Protein AF-A0A5B6ZW87-F1 (afdb_monomer_lite)

Structure (mmCIF, N/CA/C/O backbone):
data_AF-A0A5B6ZW87-F1
#
_entry.id   AF-A0A5B6ZW87-F1
#
loop_
_atom_site.group_PDB
_atom_site.id
_atom_site.type_symbol
_atom_site.label_atom_id
_atom_site.label_alt_id
_atom_site.label_comp_id
_atom_site.label_asym_id
_atom_site.label_entity_id
_atom_site.label_seq_id
_atom_site.pdbx_PDB_ins_code
_atom_site.Cartn_x
_atom_site.Cartn_y
_atom_site.Cartn_z
_atom_site.occupancy
_atom_site.B_iso_or_equiv
_atom_site.auth_seq_id
_atom_site.auth_comp_id
_atom_site.auth_asym_id
_atom_site.auth_atom_id
_atom_site.pdbx_PDB_model_num
ATOM 1 N N . GLU A 1 1 ? -5.687 -21.202 14.962 1.00 61.41 1 GLU A N 1
ATOM 2 C CA . GLU A 1 1 ? -5.889 -20.081 14.016 1.00 61.41 1 GLU A CA 1
ATOM 3 C C . GLU A 1 1 ? -7.045 -19.215 14.492 1.00 61.41 1 GLU A C 1
ATOM 5 O O . GLU A 1 1 ? -7.917 -19.738 15.175 1.00 61.41 1 GLU A O 1
ATOM 10 N N . CYS A 1 2 ? -7.042 -17.917 14.171 1.00 82.69 2 CYS A N 1
ATOM 11 C CA . CYS A 1 2 ? -8.139 -16.992 14.470 1.00 82.69 2 CYS A CA 1
ATOM 12 C C . CYS A 1 2 ? -8.931 -16.724 13.174 1.00 82.69 2 CYS A C 1
ATOM 14 O O . CYS A 1 2 ? -8.469 -15.938 12.346 1.00 82.69 2 CYS A O 1
ATOM 16 N N . PRO A 1 3 ? -10.103 -17.360 12.963 1.00 87.69 3 PRO A N 1
ATOM 17 C CA . PRO A 1 3 ? -10.841 -17.265 11.698 1.00 87.69 3 PRO A CA 1
ATOM 18 C C . PRO A 1 3 ? -11.254 -15.833 11.340 1.00 87.69 3 PRO A C 1
ATOM 20 O O . PRO A 1 3 ? -11.285 -15.461 10.169 1.00 87.69 3 PRO A O 1
ATOM 23 N N . GLN A 1 4 ? -11.540 -15.018 12.357 1.00 88.88 4 GLN A N 1
ATOM 24 C CA . GLN A 1 4 ? -11.905 -13.613 12.190 1.00 88.88 4 GLN A CA 1
ATOM 25 C C . GLN A 1 4 ? -10.734 -12.789 11.651 1.00 88.88 4 GLN A C 1
ATOM 27 O O . GLN A 1 4 ? -10.919 -12.008 10.725 1.00 88.88 4 GLN A O 1
ATOM 32 N N . LEU A 1 5 ? -9.518 -13.026 12.151 1.00 90.44 5 LEU A N 1
ATOM 33 C CA . LEU A 1 5 ? -8.327 -12.333 11.666 1.00 90.44 5 LEU A CA 1
ATOM 34 C C . LEU A 1 5 ? -8.004 -12.704 10.213 1.00 90.44 5 LEU A C 1
ATOM 36 O O . LEU A 1 5 ? -7.647 -11.836 9.423 1.00 90.44 5 LEU A O 1
ATOM 40 N N . CYS A 1 6 ? -8.183 -13.974 9.834 1.00 90.38 6 CYS A N 1
ATOM 41 C CA . CYS A 1 6 ? -8.023 -14.410 8.445 1.00 90.38 6 CYS A CA 1
ATOM 42 C C . CYS A 1 6 ? -9.022 -13.717 7.509 1.00 90.38 6 CYS A C 1
ATOM 44 O O . CYS A 1 6 ? -8.654 -13.327 6.401 1.00 90.38 6 CYS A O 1
ATOM 46 N N . LYS A 1 7 ? -10.270 -13.537 7.962 1.00 92.12 7 LYS A N 1
ATOM 47 C CA . LYS A 1 7 ? -11.282 -12.783 7.218 1.00 92.12 7 LYS A CA 1
ATOM 48 C C . LYS A 1 7 ? -10.858 -11.321 7.044 1.00 92.12 7 LYS A C 1
ATOM 50 O O . LYS A 1 7 ? -10.803 -10.857 5.912 1.00 92.12 7 LYS A O 1
ATOM 55 N N . LEU A 1 8 ? -10.462 -10.649 8.128 1.00 93.81 8 LEU A N 1
ATOM 56 C CA . LEU A 1 8 ? -9.985 -9.261 8.089 1.00 93.81 8 LEU A CA 1
ATOM 57 C C . LEU A 1 8 ? -8.785 -9.085 7.149 1.00 93.81 8 LEU A C 1
ATOM 59 O O . LEU A 1 8 ? -8.769 -8.159 6.346 1.00 93.81 8 LEU A O 1
ATOM 63 N N . ALA A 1 9 ? -7.813 -9.998 7.192 1.00 92.00 9 ALA A N 1
ATOM 64 C CA . ALA A 1 9 ? -6.664 -9.973 6.289 1.00 92.00 9 ALA A CA 1
ATOM 65 C C . ALA A 1 9 ? -7.080 -10.153 4.818 1.00 92.00 9 ALA A C 1
ATOM 67 O O . ALA A 1 9 ? -6.560 -9.474 3.934 1.00 92.00 9 ALA A O 1
ATOM 68 N N . SER A 1 10 ? -8.035 -11.047 4.539 1.00 90.31 10 SER A N 1
ATOM 69 C CA . SER A 1 10 ? -8.556 -11.255 3.183 1.00 90.31 10 SER A CA 1
ATOM 70 C C . SER A 1 10 ? -9.291 -10.021 2.658 1.00 90.31 10 SER A C 1
ATOM 72 O O . SER A 1 10 ? -9.031 -9.590 1.532 1.00 90.31 10 SER A O 1
ATOM 74 N N . ASP A 1 11 ? -10.154 -9.430 3.481 1.00 91.19 11 ASP A N 1
ATOM 75 C CA . ASP A 1 11 ? -10.913 -8.222 3.151 1.00 91.19 11 ASP A CA 1
ATOM 76 C C . ASP A 1 11 ? -9.962 -7.028 2.934 1.00 91.19 11 ASP A C 1
ATOM 78 O O . ASP A 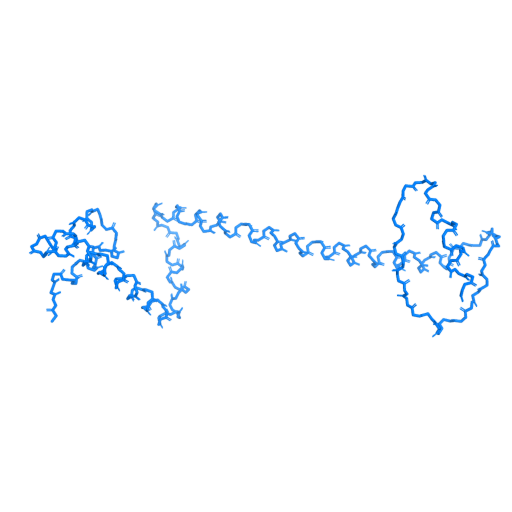1 11 ? -10.102 -6.288 1.956 1.00 91.19 11 ASP A O 1
ATOM 82 N N . TYR A 1 12 ? -8.911 -6.919 3.759 1.00 92.06 12 TYR A N 1
ATOM 83 C CA . TYR A 1 12 ? -7.853 -5.914 3.623 1.00 92.06 12 TYR A CA 1
ATOM 84 C C . TYR A 1 12 ? -7.062 -6.051 2.316 1.00 92.06 12 TYR A C 1
ATOM 86 O O . TYR A 1 12 ? -6.886 -5.071 1.590 1.00 92.06 12 TYR A O 1
ATOM 94 N N . ILE A 1 13 ? -6.606 -7.262 1.970 1.00 89.69 13 ILE A N 1
ATOM 95 C CA . ILE A 1 13 ? -5.847 -7.516 0.731 1.00 89.69 13 ILE A CA 1
ATOM 96 C C . ILE A 1 13 ? -6.711 -7.248 -0.506 1.00 89.69 13 ILE A C 1
ATOM 98 O O . ILE A 1 13 ? -6.226 -6.719 -1.507 1.00 89.69 13 ILE A O 1
ATOM 102 N N . ARG A 1 14 ? -8.003 -7.590 -0.449 1.00 87.69 14 ARG A N 1
ATOM 103 C CA . ARG A 1 14 ? -8.956 -7.334 -1.539 1.00 87.69 14 ARG A CA 1
ATOM 104 C C . ARG A 1 14 ? -9.379 -5.870 -1.627 1.00 87.69 14 ARG A C 1
ATOM 106 O O . ARG A 1 14 ? -10.033 -5.522 -2.609 1.00 87.69 14 ARG A O 1
ATOM 113 N N . LYS A 1 15 ? -9.006 -5.045 -0.639 1.00 87.38 15 LYS A N 1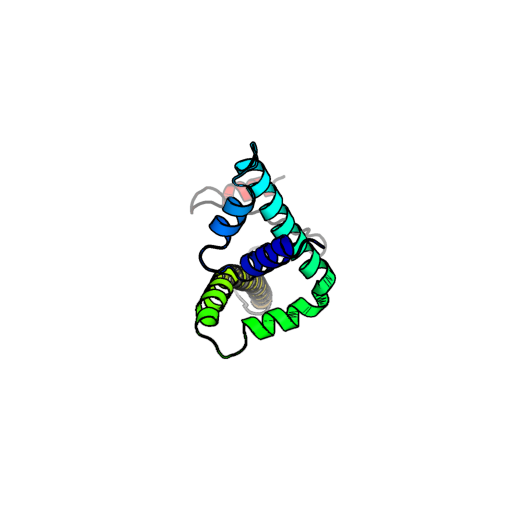
ATOM 114 C CA . LYS A 1 15 ? -9.439 -3.652 -0.481 1.00 87.38 15 LYS A CA 1
ATOM 115 C C . LYS A 1 15 ? -10.958 -3.548 -0.641 1.00 87.38 15 LYS A C 1
ATOM 117 O O . LYS A 1 15 ? -11.445 -2.761 -1.452 1.00 87.38 15 LYS A O 1
ATOM 122 N N . SER A 1 16 ? -11.698 -4.409 0.067 1.00 84.44 16 SER A N 1
ATOM 123 C CA . SER A 1 16 ? -13.160 -4.353 0.038 1.00 84.44 16 SER A CA 1
ATOM 124 C C . SER A 1 16 ? -13.643 -3.010 0.575 1.00 84.44 16 SER A C 1
ATOM 126 O O . SER A 1 16 ? -12.992 -2.389 1.422 1.00 84.44 16 SER A O 1
ATOM 128 N N . GLU A 1 17 ? -14.810 -2.581 0.104 1.00 78.38 17 GLU A N 1
ATOM 129 C CA . GLU A 1 17 ? -15.530 -1.484 0.744 1.00 78.38 17 GLU A CA 1
ATOM 130 C C . GLU A 1 17 ? -15.713 -1.841 2.233 1.00 78.38 17 GLU A C 1
ATOM 132 O O . GLU A 1 17 ? -15.894 -3.014 2.573 1.00 78.38 17 GLU A O 1
ATOM 137 N N . GLU A 1 18 ? -15.537 -0.856 3.116 1.00 86.94 18 GLU A N 1
ATOM 138 C CA . GLU A 1 18 ? -15.634 -1.002 4.581 1.00 86.94 18 GLU A CA 1
ATOM 139 C C . GLU A 1 18 ? -14.542 -1.871 5.249 1.00 86.94 18 GLU A C 1
ATOM 141 O O . GLU A 1 18 ? -14.662 -2.208 6.427 1.00 86.94 18 GLU A O 1
ATOM 146 N N . CYS A 1 19 ? -13.460 -2.270 4.562 1.00 88.88 19 CYS A N 1
ATOM 147 C CA . CYS A 1 19 ? -12.439 -3.122 5.199 1.00 88.88 19 CYS A CA 1
ATOM 148 C C . CYS A 1 19 ? -11.784 -2.461 6.428 1.00 88.88 19 CYS A C 1
ATOM 150 O O . CYS A 1 19 ? -11.587 -3.125 7.443 1.00 88.88 19 CYS A O 1
ATOM 152 N N . GLU A 1 20 ? -11.494 -1.161 6.368 1.00 88.56 20 GLU A N 1
ATOM 153 C CA . GLU A 1 20 ? -10.908 -0.412 7.486 1.00 88.56 20 GLU A CA 1
ATOM 154 C C . GLU A 1 20 ? -11.890 -0.287 8.657 1.00 88.56 20 GLU A C 1
ATOM 156 O O . GLU A 1 20 ? -11.512 -0.564 9.793 1.00 88.56 20 GLU A O 1
ATOM 161 N N . ASP A 1 21 ? -13.166 0.002 8.385 1.00 91.38 21 ASP A N 1
ATOM 162 C CA . ASP A 1 21 ? -14.214 0.069 9.411 1.00 91.38 21 ASP A CA 1
ATOM 163 C C . ASP A 1 21 ? -14.406 -1.285 10.106 1.00 91.38 21 ASP A C 1
ATOM 165 O O . ASP A 1 21 ? -14.518 -1.360 11.331 1.00 91.38 21 ASP A O 1
ATOM 169 N N . ASN A 1 22 ? -14.366 -2.380 9.342 1.00 92.25 22 ASN A N 1
ATOM 170 C CA . ASN A 1 22 ? -14.438 -3.735 9.882 1.00 92.25 22 ASN A CA 1
ATOM 171 C C . ASN A 1 22 ? -13.240 -4.051 10.792 1.00 92.25 22 ASN A C 1
ATOM 173 O O . ASN A 1 22 ? -13.427 -4.613 11.873 1.00 92.25 22 ASN A O 1
ATOM 177 N N . ILE A 1 23 ? -12.023 -3.659 10.401 1.00 93.00 23 ILE A N 1
ATOM 178 C CA . ILE A 1 23 ? -10.822 -3.824 11.235 1.00 93.00 23 ILE A CA 1
ATOM 179 C C . ILE A 1 23 ? -10.922 -2.967 12.499 1.00 93.00 23 ILE A C 1
ATOM 181 O O . ILE A 1 23 ? -10.592 -3.439 13.583 1.00 93.00 23 ILE A O 1
ATOM 185 N N . TYR A 1 24 ? -11.401 -1.731 12.387 1.00 92.25 24 TYR A N 1
ATOM 186 C CA . TYR A 1 24 ? -11.569 -0.855 13.541 1.00 92.25 24 TYR A CA 1
ATOM 187 C C . TYR A 1 24 ? -12.612 -1.412 14.520 1.00 92.25 24 TYR A C 1
ATOM 189 O O . TYR A 1 24 ? -12.363 -1.512 15.721 1.00 92.25 24 TYR A O 1
ATOM 197 N N . SER A 1 25 ? -13.747 -1.887 13.998 1.00 93.25 25 SER A N 1
ATOM 198 C CA . SER A 1 25 ? -14.819 -2.498 14.793 1.00 93.25 25 SER A CA 1
ATOM 199 C C . SER A 1 25 ? -14.367 -3.748 15.555 1.00 93.25 25 SER A C 1
ATOM 201 O O . SER A 1 25 ? -14.853 -4.011 16.655 1.00 93.25 25 SER A O 1
ATOM 203 N N . PHE A 1 26 ? -13.395 -4.492 15.016 1.00 93.00 26 PHE A N 1
ATOM 204 C CA . PHE A 1 26 ? -12.823 -5.666 15.671 1.00 93.00 26 PHE A CA 1
ATOM 205 C C . PHE A 1 26 ? -12.143 -5.319 17.004 1.00 93.00 26 PHE A C 1
ATOM 207 O O . PHE A 1 26 ? -12.177 -6.125 17.931 1.00 93.00 26 PHE A O 1
ATOM 214 N N . PHE A 1 27 ? -11.593 -4.108 17.130 1.00 94.44 27 PHE A N 1
ATOM 215 C CA . PHE A 1 27 ? -10.958 -3.620 18.355 1.00 94.44 27 PHE A CA 1
ATOM 216 C C . PHE A 1 27 ? -11.860 -2.713 19.201 1.00 94.44 27 PHE A C 1
ATOM 218 O O . PHE A 1 27 ? -11.383 -2.142 20.172 1.00 94.44 27 PHE A O 1
ATOM 225 N N . ALA A 1 28 ? -13.157 -2.585 18.895 1.00 91.50 28 ALA A N 1
ATOM 226 C CA . ALA A 1 28 ? -14.043 -1.611 19.548 1.00 91.50 28 ALA A CA 1
ATOM 227 C C . ALA A 1 28 ? -14.165 -1.763 21.079 1.00 91.50 28 ALA A C 1
ATOM 229 O O . ALA A 1 28 ? -14.525 -0.810 21.765 1.00 91.50 28 ALA A O 1
ATOM 230 N N . ASN A 1 29 ? -13.878 -2.953 21.615 1.00 93.19 29 ASN A N 1
ATOM 231 C CA . ASN A 1 29 ? -13.908 -3.222 23.056 1.00 93.19 29 ASN A CA 1
ATOM 232 C C . ASN A 1 29 ? -12.550 -3.018 23.744 1.00 93.19 29 ASN A C 1
ATOM 234 O O . ASN A 1 29 ? -12.462 -3.148 24.964 1.00 93.19 29 ASN A O 1
ATOM 238 N N . GLU A 1 30 ? -11.498 -2.728 22.981 1.00 93.75 30 GLU A N 1
ATOM 239 C CA . GLU A 1 30 ? -10.149 -2.562 23.500 1.00 93.75 30 GLU A CA 1
ATOM 240 C C . GLU A 1 30 ? -9.870 -1.084 23.812 1.00 93.75 30 GLU A C 1
ATOM 242 O O . GLU A 1 30 ? -10.186 -0.208 23.004 1.00 93.75 30 GLU A O 1
ATOM 247 N N . PRO A 1 31 ? -9.232 -0.777 24.955 1.00 90.00 31 PRO A N 1
ATOM 248 C CA . PRO A 1 31 ? -8.929 0.602 25.344 1.00 90.00 31 PRO A CA 1
ATOM 249 C C . PRO A 1 31 ? -7.939 1.294 24.392 1.00 90.00 31 PRO A C 1
ATOM 251 O O . PRO A 1 31 ? -7.943 2.517 24.296 1.00 90.00 31 PRO A O 1
ATOM 254 N N . ASP A 1 32 ? -7.137 0.513 23.660 1.00 94.62 32 ASP A N 1
ATOM 255 C CA . ASP A 1 32 ? -6.113 0.985 22.722 1.00 94.62 32 ASP A CA 1
ATOM 256 C C . ASP A 1 32 ? -6.502 0.728 21.250 1.00 94.62 32 ASP A C 1
ATOM 258 O O . ASP A 1 32 ? -5.633 0.464 20.413 1.00 94.62 32 ASP A O 1
ATOM 262 N N . ALA A 1 33 ? -7.800 0.774 20.921 1.00 92.88 33 ALA A N 1
ATOM 263 C CA . ALA A 1 33 ? -8.329 0.428 19.597 1.00 92.88 33 ALA A CA 1
ATOM 264 C C . ALA A 1 33 ? -7.591 1.118 18.433 1.00 92.88 33 ALA A C 1
ATOM 266 O O . ALA A 1 33 ? -7.192 0.449 17.480 1.00 92.88 33 ALA A O 1
ATOM 267 N N . ASP A 1 34 ? -7.313 2.421 18.547 1.00 93.12 34 ASP A N 1
ATOM 268 C CA . ASP A 1 34 ? -6.570 3.185 17.533 1.00 93.12 34 ASP A CA 1
ATOM 269 C C . ASP A 1 34 ? -5.143 2.646 17.330 1.00 93.12 34 ASP A C 1
ATOM 271 O O . ASP A 1 34 ? -4.669 2.482 16.205 1.00 93.12 34 ASP A O 1
ATOM 275 N N . SER A 1 35 ? -4.447 2.329 18.427 1.00 96.12 35 SER A N 1
ATOM 276 C CA . SER A 1 35 ? -3.086 1.781 18.383 1.00 96.12 35 SER A CA 1
ATOM 277 C C . SER A 1 35 ? -3.069 0.383 17.767 1.00 96.12 35 SER A C 1
ATOM 279 O O . SER A 1 35 ? -2.187 0.057 16.971 1.00 96.12 35 SER A O 1
ATOM 281 N N . LEU A 1 36 ? -4.041 -0.453 18.136 1.00 95.62 36 LEU A N 1
ATOM 282 C CA . LEU A 1 36 ? -4.178 -1.818 17.635 1.00 95.62 36 LEU A CA 1
ATOM 283 C C . LEU A 1 36 ? -4.554 -1.846 16.152 1.00 95.62 36 LEU A C 1
ATOM 285 O O . LEU A 1 36 ? -3.990 -2.649 15.409 1.00 95.62 36 LEU A O 1
ATOM 289 N N . PHE A 1 37 ? -5.421 -0.933 15.710 1.00 94.69 37 PHE A N 1
ATOM 290 C CA . PHE A 1 37 ? -5.745 -0.735 14.301 1.00 94.69 37 PHE A CA 1
ATOM 291 C C . PHE A 1 37 ? -4.487 -0.432 13.478 1.00 94.69 37 PHE A C 1
ATOM 293 O O . PHE A 1 37 ? -4.213 -1.110 12.489 1.00 94.69 37 PHE A O 1
ATOM 300 N N . ILE A 1 38 ? -3.671 0.533 13.915 1.00 95.19 38 ILE A N 1
ATOM 301 C CA . ILE A 1 38 ? -2.430 0.884 13.210 1.00 95.19 38 ILE A CA 1
ATOM 302 C C . ILE A 1 38 ? -1.493 -0.328 13.147 1.00 95.19 38 ILE A C 1
ATOM 304 O O . ILE A 1 38 ? -1.026 -0.692 12.070 1.00 95.19 38 ILE A O 1
ATOM 308 N N . LYS A 1 39 ? -1.270 -1.005 14.280 1.00 96.38 39 LYS A N 1
ATOM 309 C CA . LYS A 1 39 ? -0.378 -2.173 14.353 1.00 96.38 39 LYS A CA 1
ATOM 310 C C . LYS A 1 39 ? -0.831 -3.317 13.449 1.00 96.38 39 LYS A C 1
ATOM 312 O O . LYS A 1 39 ? 0.005 -3.928 12.791 1.00 96.38 39 LYS A O 1
ATOM 317 N N . ILE A 1 40 ? -2.128 -3.632 13.411 1.00 95.06 40 ILE A N 1
ATOM 318 C CA . ILE A 1 40 ? -2.611 -4.742 12.582 1.00 95.06 40 ILE A CA 1
ATOM 319 C C . ILE A 1 40 ? -2.479 -4.416 11.093 1.00 95.06 40 ILE A C 1
ATOM 321 O O . ILE A 1 40 ? -2.100 -5.282 10.307 1.00 95.06 40 ILE A O 1
ATOM 325 N N . VAL A 1 41 ? -2.737 -3.163 10.711 1.00 94.88 41 VAL A N 1
ATOM 326 C CA . VAL A 1 41 ? -2.574 -2.693 9.334 1.00 94.88 41 VAL A CA 1
ATOM 327 C C . VAL A 1 41 ? -1.103 -2.759 8.921 1.00 94.88 41 VAL A C 1
ATOM 329 O O . VAL A 1 41 ? -0.790 -3.283 7.852 1.00 94.88 41 VAL A O 1
ATOM 332 N N . GLU A 1 42 ? -0.191 -2.314 9.787 1.00 95.75 42 GLU A N 1
ATOM 333 C CA . GLU A 1 42 ? 1.252 -2.440 9.564 1.00 95.75 42 GLU A CA 1
ATOM 334 C C . GLU A 1 42 ? 1.692 -3.901 9.401 1.00 95.75 42 GLU A C 1
ATOM 336 O O . GLU A 1 42 ? 2.490 -4.207 8.513 1.00 95.75 42 GLU A O 1
ATOM 341 N N . GLU A 1 43 ? 1.164 -4.819 10.214 1.00 95.75 43 GLU A N 1
ATOM 342 C CA . GLU A 1 43 ? 1.468 -6.247 10.095 1.00 95.75 43 GLU A CA 1
ATOM 343 C C . GLU A 1 43 ? 0.897 -6.862 8.811 1.00 95.75 43 GLU A C 1
ATOM 345 O O . GLU A 1 43 ? 1.574 -7.670 8.172 1.00 95.75 43 GLU A O 1
ATOM 350 N N . PHE A 1 44 ? -0.295 -6.458 8.365 1.00 94.38 44 PHE A N 1
ATOM 351 C CA . PHE A 1 44 ? -0.842 -6.899 7.078 1.00 94.38 44 PHE A CA 1
ATOM 352 C C . PHE A 1 44 ? 0.011 -6.430 5.897 1.00 94.38 44 PHE A C 1
ATOM 354 O O . PHE A 1 44 ? 0.301 -7.225 4.996 1.00 94.38 44 PHE A O 1
ATOM 361 N N . GLU A 1 45 ? 0.468 -5.179 5.912 1.00 92.62 45 GLU A N 1
ATOM 362 C CA . GLU A 1 45 ? 1.381 -4.643 4.899 1.00 92.62 45 GLU A CA 1
ATOM 363 C C . GLU A 1 45 ? 2.738 -5.363 4.941 1.00 92.62 45 GLU A C 1
ATOM 365 O O . GLU A 1 45 ? 3.231 -5.844 3.917 1.00 92.62 45 GLU A O 1
ATOM 370 N N . ARG A 1 46 ? 3.319 -5.548 6.132 1.00 93.75 46 ARG A N 1
ATOM 371 C CA . ARG A 1 46 ? 4.584 -6.275 6.316 1.00 93.75 46 ARG A CA 1
ATOM 372 C C . ARG A 1 46 ? 4.484 -7.722 5.841 1.00 93.75 46 ARG A C 1
ATOM 374 O O . ARG A 1 46 ? 5.401 -8.203 5.172 1.00 93.75 46 ARG A O 1
ATOM 381 N N . CYS A 1 47 ? 3.388 -8.411 6.147 1.00 92.31 47 CYS A N 1
ATOM 382 C CA . CYS A 1 47 ? 3.147 -9.783 5.715 1.00 92.31 47 CYS A CA 1
ATOM 383 C C . CYS A 1 47 ? 2.999 -9.862 4.190 1.00 92.31 47 CYS A C 1
ATOM 385 O O . CYS A 1 47 ? 3.651 -10.688 3.549 1.00 92.31 47 CYS A O 1
ATOM 387 N N . SER A 1 48 ? 2.235 -8.942 3.594 1.00 88.38 48 SER A N 1
ATOM 388 C CA . SER A 1 48 ? 2.045 -8.855 2.141 1.00 88.38 48 SER A CA 1
ATOM 389 C C . SER A 1 48 ? 3.368 -8.609 1.410 1.00 88.38 48 SER A C 1
ATOM 391 O O . SER A 1 48 ? 3.710 -9.324 0.467 1.00 88.38 48 SER A O 1
ATOM 393 N N . LEU A 1 49 ? 4.161 -7.642 1.878 1.00 88.44 49 LEU A N 1
ATOM 394 C CA . LEU A 1 49 ? 5.478 -7.340 1.315 1.00 88.44 49 LEU A CA 1
ATOM 395 C C . LEU A 1 49 ? 6.449 -8.514 1.471 1.00 88.44 49 LEU A C 1
ATOM 397 O O . LEU A 1 49 ? 7.160 -8.846 0.524 1.00 88.44 49 LEU A O 1
ATOM 401 N N . SER A 1 50 ? 6.454 -9.171 2.632 1.00 90.25 50 SER A N 1
ATOM 402 C CA . SER A 1 50 ? 7.298 -10.345 2.885 1.00 90.25 50 SER A CA 1
ATOM 403 C C . SER A 1 50 ? 6.929 -11.511 1.968 1.00 90.25 50 SER A C 1
ATOM 405 O O . SER A 1 50 ? 7.817 -12.161 1.417 1.00 90.25 50 SER A O 1
ATOM 407 N N . TYR A 1 51 ? 5.632 -11.735 1.740 1.00 88.00 51 TYR A N 1
ATOM 408 C CA . TYR A 1 51 ? 5.143 -12.735 0.796 1.00 88.00 51 TYR A CA 1
ATOM 409 C C . TYR A 1 51 ? 5.649 -12.451 -0.623 1.00 88.00 51 TYR A C 1
ATOM 411 O O . TYR A 1 51 ? 6.222 -13.333 -1.261 1.00 88.00 51 TYR A O 1
ATOM 419 N N . PHE A 1 52 ? 5.523 -11.213 -1.112 1.00 83.44 52 PHE A N 1
ATOM 420 C CA . PHE A 1 52 ? 6.009 -10.858 -2.449 1.00 83.44 52 PHE A CA 1
ATOM 421 C C . PHE A 1 52 ? 7.531 -10.882 -2.576 1.00 83.44 52 PHE A C 1
ATOM 423 O O . PHE A 1 52 ? 8.042 -11.282 -3.621 1.00 83.44 52 PHE A O 1
ATOM 430 N N . ALA A 1 53 ? 8.259 -10.495 -1.529 1.00 87.25 53 ALA A N 1
ATOM 431 C CA . ALA A 1 53 ? 9.713 -10.596 -1.501 1.00 87.25 53 ALA A CA 1
ATOM 432 C C . ALA A 1 53 ? 10.167 -12.061 -1.584 1.00 87.25 53 ALA A C 1
ATOM 434 O O . ALA A 1 53 ? 11.070 -12.390 -2.352 1.00 87.25 53 ALA A O 1
ATOM 435 N N . PHE A 1 54 ? 9.502 -12.956 -0.848 1.00 92.31 54 PHE A N 1
ATOM 436 C CA . PHE A 1 54 ? 9.784 -14.389 -0.890 1.00 92.31 54 PHE A CA 1
ATOM 437 C C . PHE A 1 54 ? 9.397 -15.019 -2.238 1.00 92.31 54 PHE A C 1
ATOM 439 O O . PHE A 1 54 ? 10.141 -15.823 -2.797 1.00 92.31 54 PHE A O 1
ATOM 446 N N . HIS A 1 55 ? 8.267 -14.604 -2.811 1.00 88.62 55 HIS A N 1
ATOM 447 C CA . HIS A 1 55 ? 7.769 -15.076 -4.103 1.00 88.62 55 HIS A CA 1
ATOM 448 C C . HIS A 1 55 ? 8.177 -14.175 -5.277 1.00 88.62 55 HIS A C 1
ATOM 450 O O . HIS A 1 55 ? 7.477 -14.122 -6.289 1.00 88.62 55 HIS A O 1
ATOM 456 N N . TRP A 1 56 ? 9.332 -13.505 -5.197 1.00 87.50 56 TRP A N 1
ATOM 457 C CA . TRP A 1 56 ? 9.790 -12.581 -6.242 1.00 87.50 56 TRP A CA 1
ATOM 458 C C . TRP A 1 56 ? 9.900 -13.235 -7.629 1.00 87.50 56 TRP A C 1
ATOM 460 O O . TRP A 1 56 ? 9.660 -12.596 -8.651 1.00 87.50 56 TRP A O 1
ATOM 470 N N . SER A 1 57 ? 10.175 -14.542 -7.685 1.00 89.25 57 SER A N 1
ATOM 471 C CA . SER A 1 57 ? 10.172 -15.325 -8.929 1.00 89.25 57 SER A CA 1
ATOM 472 C C . SER A 1 57 ? 8.813 -15.354 -9.640 1.00 89.25 57 SER A C 1
ATOM 474 O O . SER A 1 57 ? 8.760 -15.556 -10.851 1.00 89.25 57 SER A O 1
ATOM 476 N N . GLN A 1 58 ? 7.715 -15.116 -8.918 1.00 83.12 58 GLN A N 1
ATOM 477 C CA . GLN A 1 58 ? 6.364 -15.016 -9.469 1.00 83.12 58 GLN A CA 1
ATOM 478 C C . GLN A 1 58 ? 5.990 -13.590 -9.889 1.00 83.12 58 GLN A C 1
ATOM 480 O O . GLN A 1 58 ? 4.989 -13.414 -10.586 1.00 83.12 58 GLN A O 1
ATOM 485 N N . ALA A 1 59 ? 6.794 -12.578 -9.539 1.00 80.25 59 ALA A N 1
ATOM 486 C CA . ALA A 1 59 ? 6.524 -11.185 -9.890 1.00 80.25 59 ALA A CA 1
ATOM 487 C C . ALA A 1 59 ? 6.285 -10.976 -11.402 1.00 80.25 59 ALA A C 1
ATOM 489 O O . ALA A 1 59 ? 5.314 -10.298 -11.743 1.00 80.25 59 ALA A O 1
ATOM 490 N N . PRO A 1 60 ? 7.045 -11.596 -12.333 1.00 81.62 60 PRO A N 1
ATOM 491 C CA . PRO A 1 60 ? 6.766 -11.481 -13.767 1.00 81.62 60 PRO A CA 1
ATOM 492 C C . PRO A 1 60 ? 5.380 -12.009 -14.163 1.00 81.62 60 PRO A C 1
ATOM 494 O O . PRO A 1 60 ? 4.695 -11.385 -14.973 1.00 81.62 60 PRO A O 1
ATOM 497 N N . ASN A 1 61 ? 4.936 -13.119 -13.562 1.00 80.19 61 ASN A N 1
ATOM 498 C CA . ASN A 1 61 ? 3.625 -13.714 -13.832 1.00 80.19 61 ASN A CA 1
ATOM 499 C C . ASN A 1 61 ? 2.497 -12.832 -13.292 1.00 80.19 61 ASN A C 1
ATOM 501 O O . ASN A 1 61 ? 1.521 -12.583 -13.996 1.00 80.19 61 ASN A O 1
ATOM 505 N N . MET A 1 62 ? 2.651 -12.304 -12.077 1.00 76.69 62 MET A N 1
ATOM 506 C CA . MET A 1 62 ? 1.683 -11.381 -11.482 1.00 76.69 62 MET A CA 1
ATOM 507 C C . MET A 1 62 ? 1.562 -10.086 -12.287 1.00 76.69 62 MET A C 1
ATOM 509 O O . MET A 1 62 ? 0.459 -9.654 -12.615 1.00 76.69 62 MET A O 1
ATOM 513 N N . ILE A 1 63 ? 2.696 -9.497 -12.677 1.00 76.06 63 ILE A N 1
ATOM 514 C CA . ILE A 1 63 ? 2.738 -8.308 -13.533 1.00 76.06 63 ILE A CA 1
ATOM 515 C C . ILE A 1 63 ? 2.076 -8.606 -14.883 1.00 76.06 63 ILE A C 1
ATOM 517 O O . ILE A 1 63 ? 1.299 -7.791 -15.373 1.00 76.06 63 ILE A O 1
ATOM 521 N N . SER A 1 64 ? 2.320 -9.781 -15.467 1.00 77.81 64 SER A N 1
ATOM 522 C CA . SER A 1 64 ? 1.674 -10.202 -16.713 1.00 77.81 64 SER A CA 1
ATOM 523 C C . SER A 1 64 ? 0.155 -10.352 -16.566 1.00 77.81 64 SER A C 1
ATOM 525 O O . SER A 1 64 ? -0.577 -9.891 -17.434 1.00 77.81 64 SER A O 1
ATOM 527 N N . GLN A 1 65 ? -0.347 -10.895 -15.452 1.00 71.81 65 GLN A N 1
ATOM 528 C CA . GLN A 1 65 ? -1.791 -10.999 -15.185 1.00 71.81 65 GLN A CA 1
ATOM 529 C C . GLN A 1 65 ? -2.462 -9.630 -14.979 1.00 71.81 65 GLN A C 1
ATOM 531 O O . GLN A 1 65 ? -3.598 -9.418 -15.414 1.00 71.81 65 GLN A O 1
ATOM 536 N N . VAL A 1 66 ? -1.756 -8.688 -14.348 1.00 64.62 66 VAL A N 1
ATOM 537 C CA . VAL A 1 66 ? -2.223 -7.307 -14.141 1.00 64.62 66 VAL A CA 1
ATOM 538 C C . VAL A 1 66 ? -2.191 -6.495 -15.442 1.00 64.62 66 VAL A C 1
ATOM 540 O O . VAL A 1 66 ? -3.090 -5.692 -15.688 1.00 64.62 66 VAL A O 1
ATOM 543 N N . LEU A 1 67 ? -1.170 -6.693 -16.282 1.00 64.62 67 LEU A N 1
ATOM 544 C CA . LEU A 1 67 ? -0.979 -5.968 -17.546 1.00 64.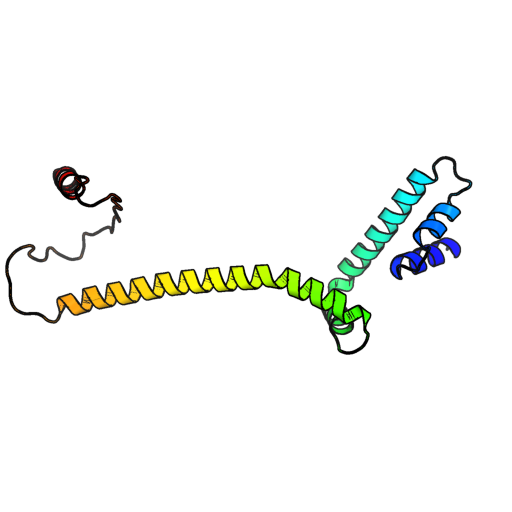62 67 LEU A CA 1
ATOM 545 C C . LEU A 1 67 ? -1.636 -6.640 -18.762 1.00 64.62 67 LEU A C 1
ATOM 547 O O . LEU A 1 67 ? -1.735 -6.009 -19.821 1.00 64.62 67 LEU A O 1
ATOM 551 N N . GLY A 1 68 ? -2.052 -7.898 -18.622 1.00 64.00 68 GLY A N 1
ATOM 552 C CA . GLY A 1 68 ? -2.721 -8.692 -19.646 1.00 64.00 68 GLY A CA 1
ATOM 553 C C . GLY A 1 68 ? -4.104 -8.138 -20.002 1.00 64.00 68 GLY A C 1
ATOM 554 O O . GLY A 1 68 ? -4.701 -7.396 -19.212 1.00 64.00 68 GLY A O 1
ATOM 555 N N . PRO A 1 69 ? -4.614 -8.446 -21.206 1.00 58.56 69 PRO A N 1
ATOM 556 C CA . PRO A 1 69 ? -5.913 -7.956 -21.641 1.00 58.56 69 PRO A CA 1
ATOM 557 C C . PRO A 1 69 ? -7.036 -8.481 -20.723 1.00 58.56 69 PRO A C 1
ATOM 559 O O . PRO A 1 69 ? -6.982 -9.605 -20.234 1.00 58.56 69 PRO A O 1
ATOM 562 N N . ASP A 1 70 ? -8.023 -7.611 -20.497 1.00 50.94 70 ASP A N 1
ATOM 563 C CA . ASP A 1 70 ? -9.336 -7.837 -19.867 1.00 50.94 70 ASP A CA 1
ATOM 564 C C . ASP A 1 70 ? -9.466 -7.738 -18.337 1.00 50.94 70 ASP A C 1
ATOM 566 O O . ASP A 1 70 ? -9.343 -8.709 -17.593 1.00 50.94 70 ASP A O 1
ATOM 570 N N . THR A 1 71 ? -9.715 -6.504 -17.875 1.00 51.94 71 THR A N 1
ATOM 571 C CA . THR A 1 71 ? -10.872 -6.033 -17.069 1.00 51.94 71 THR A CA 1
ATOM 572 C C . THR A 1 71 ? -10.713 -4.520 -16.827 1.00 51.94 71 THR A C 1
ATOM 574 O O . THR A 1 71 ? -9.599 -4.020 -16.685 1.00 51.94 71 THR A O 1
ATOM 577 N N . GLU A 1 72 ? -11.804 -3.748 -16.820 1.00 52.44 72 GLU A N 1
ATOM 578 C CA . GLU A 1 72 ? -11.784 -2.269 -16.759 1.00 52.44 72 GLU A CA 1
ATOM 579 C C . GLU A 1 72 ? -10.899 -1.606 -15.675 1.00 52.44 72 GLU A C 1
ATOM 581 O O . GLU A 1 72 ? -10.264 -0.596 -16.000 1.00 52.44 72 GLU A O 1
ATOM 586 N N . PRO A 1 73 ? -10.730 -2.153 -14.450 1.00 53.75 73 PRO A N 1
ATOM 587 C CA . PRO A 1 73 ? -9.827 -1.579 -13.443 1.00 53.75 73 PRO A CA 1
ATOM 588 C C . PRO A 1 73 ? -8.354 -1.568 -13.893 1.00 53.75 73 PRO A C 1
ATOM 590 O O . PRO A 1 73 ? -7.574 -0.691 -13.507 1.00 53.75 73 PRO A O 1
ATOM 593 N N . LYS A 1 74 ? -7.974 -2.504 -14.776 1.00 52.12 74 LYS A N 1
ATOM 594 C CA . LYS A 1 74 ? -6.605 -2.694 -15.280 1.00 52.12 74 LYS A CA 1
ATOM 595 C C . LYS A 1 74 ? -6.131 -1.544 -16.170 1.00 52.12 74 LYS A C 1
ATOM 597 O O . LYS A 1 74 ? -4.930 -1.283 -16.239 1.00 52.12 74 LYS A O 1
ATOM 602 N N . LYS A 1 75 ? -7.046 -0.798 -16.809 1.00 55.81 75 LYS A N 1
ATOM 603 C CA . LYS A 1 75 ? -6.695 0.382 -17.625 1.00 55.81 75 LYS A CA 1
ATOM 604 C C . LYS A 1 75 ? -6.070 1.490 -16.767 1.00 55.81 75 LYS A C 1
ATOM 606 O O . LYS A 1 75 ? -5.122 2.133 -17.213 1.00 55.81 75 LYS A O 1
ATOM 611 N N . LYS A 1 76 ? -6.549 1.680 -15.530 1.00 60.91 76 LYS A N 1
ATOM 612 C CA . LYS A 1 76 ? -6.128 2.777 -14.641 1.00 60.91 76 LYS A CA 1
ATOM 613 C C . LYS A 1 76 ? -4.730 2.539 -14.063 1.00 60.91 76 LYS A C 1
ATOM 615 O O . LYS A 1 76 ? -3.876 3.412 -14.176 1.00 60.91 76 LYS A O 1
ATOM 620 N N . LEU A 1 77 ? -4.458 1.338 -13.546 1.00 60.06 77 LEU A N 1
ATOM 621 C CA . LEU A 1 77 ? -3.133 0.980 -13.024 1.00 60.06 77 LEU A CA 1
ATOM 622 C C . LEU A 1 77 ? -2.079 0.905 -14.138 1.00 60.06 77 LEU A C 1
ATOM 624 O O . LEU A 1 77 ? -0.995 1.465 -13.990 1.00 60.06 77 LEU A O 1
ATOM 628 N N . LYS A 1 78 ? -2.410 0.302 -15.290 1.00 66.31 78 LYS A N 1
ATOM 629 C CA . LYS A 1 78 ? -1.536 0.308 -16.473 1.00 66.31 78 LYS A CA 1
ATOM 630 C C . LYS A 1 78 ? -1.197 1.732 -16.909 1.00 66.31 78 LYS A C 1
ATOM 632 O O . LYS A 1 78 ? -0.037 2.016 -17.188 1.00 66.31 78 LYS A O 1
ATOM 637 N N . HIS A 1 79 ? -2.181 2.632 -16.930 1.00 68.00 79 HIS A N 1
ATOM 638 C CA . HIS A 1 79 ? -1.957 4.036 -17.260 1.00 68.00 79 HIS A CA 1
ATOM 639 C C . HIS A 1 79 ? -1.051 4.733 -16.235 1.00 68.00 79 HIS A C 1
ATOM 641 O O . HIS A 1 79 ? -0.124 5.428 -16.636 1.00 68.00 79 HIS A O 1
ATOM 647 N N . ILE A 1 80 ? -1.251 4.501 -14.933 1.00 70.56 80 ILE A N 1
ATOM 648 C CA . ILE A 1 80 ? -0.401 5.056 -13.865 1.00 70.56 80 ILE A CA 1
ATOM 649 C C . ILE A 1 80 ? 1.044 4.551 -13.994 1.00 70.56 80 ILE A C 1
ATOM 651 O O . ILE A 1 80 ? 1.973 5.353 -14.008 1.00 70.56 80 ILE A O 1
ATOM 655 N N . VAL A 1 81 ? 1.251 3.244 -14.167 1.00 69.00 81 VAL A N 1
ATOM 656 C CA . VAL A 1 81 ? 2.591 2.648 -14.316 1.00 69.00 81 VAL A CA 1
ATOM 657 C C . VAL A 1 81 ? 3.269 3.109 -15.610 1.00 69.00 81 VAL A C 1
ATOM 659 O O . VAL A 1 81 ? 4.465 3.415 -15.618 1.00 69.00 81 VAL A O 1
ATOM 662 N N . MET A 1 82 ? 2.524 3.206 -16.715 1.00 73.44 82 MET A N 1
ATOM 66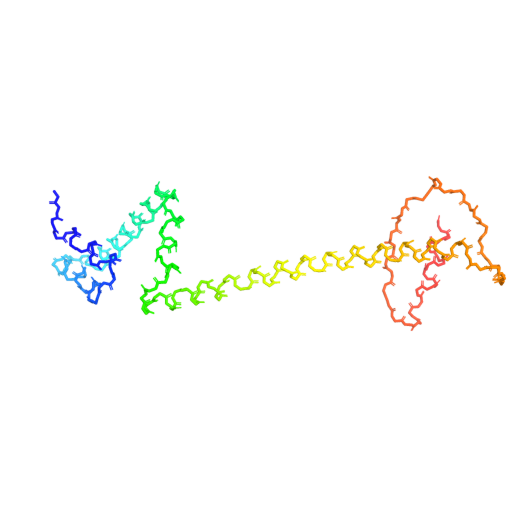3 C CA . MET A 1 82 ? 3.042 3.750 -17.974 1.00 73.44 82 MET A CA 1
ATOM 664 C C . MET A 1 82 ? 3.384 5.237 -17.857 1.00 73.44 82 MET A C 1
ATOM 666 O O . MET A 1 82 ? 4.403 5.651 -18.404 1.00 73.44 82 MET A O 1
ATOM 670 N N . ALA A 1 83 ? 2.584 6.025 -17.136 1.00 68.88 83 ALA A N 1
ATOM 671 C CA . ALA A 1 83 ? 2.858 7.434 -16.877 1.00 68.88 83 ALA A CA 1
ATOM 672 C C . ALA A 1 83 ? 4.103 7.613 -15.994 1.00 68.88 83 ALA A C 1
ATOM 674 O O . ALA A 1 83 ? 4.980 8.397 -16.348 1.00 68.88 83 ALA A O 1
ATOM 675 N N . ALA A 1 84 ? 4.233 6.832 -14.919 1.00 62.97 84 ALA A N 1
ATOM 676 C CA . ALA A 1 84 ? 5.384 6.873 -14.017 1.00 62.97 84 ALA A CA 1
ATOM 677 C C . ALA A 1 84 ? 6.686 6.439 -14.714 1.00 62.97 84 ALA A C 1
ATOM 679 O O . ALA A 1 84 ? 7.720 7.086 -14.590 1.00 62.97 84 ALA A O 1
ATOM 680 N N . THR A 1 85 ? 6.643 5.385 -15.539 1.00 68.12 85 THR A N 1
ATOM 681 C CA . THR A 1 85 ? 7.829 4.939 -16.299 1.00 68.12 85 THR A CA 1
ATOM 682 C C . THR A 1 85 ? 8.118 5.774 -17.549 1.00 68.12 85 THR A C 1
ATOM 684 O O . THR A 1 85 ? 9.118 5.529 -18.230 1.00 68.12 85 THR A O 1
ATOM 687 N N . ARG A 1 86 ? 7.276 6.761 -17.881 1.00 69.44 86 ARG A N 1
ATOM 688 C CA . ARG A 1 86 ? 7.489 7.663 -19.021 1.00 69.44 86 ARG A CA 1
ATOM 689 C C . ARG A 1 86 ? 8.664 8.601 -18.770 1.00 69.44 86 ARG A C 1
ATOM 691 O O . ARG A 1 86 ? 9.521 8.732 -19.638 1.00 69.44 86 ARG A O 1
ATOM 698 N N . GLU A 1 87 ? 8.733 9.203 -17.588 1.00 68.75 87 GLU A N 1
ATOM 699 C CA . GLU A 1 87 ? 9.770 10.178 -17.234 1.00 68.75 87 GLU A CA 1
ATOM 700 C C . GLU A 1 87 ? 11.168 9.549 -17.272 1.00 68.75 87 GLU A C 1
ATOM 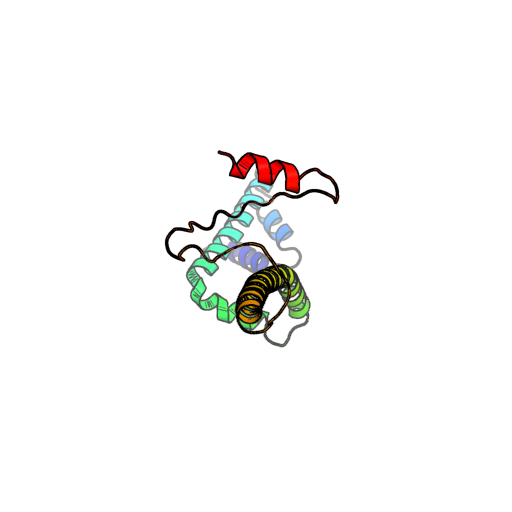702 O O . GLU A 1 87 ? 12.052 10.026 -17.982 1.00 68.75 87 GLU A O 1
ATOM 707 N N . GLN A 1 88 ? 11.316 8.373 -16.659 1.00 69.19 88 GLN A N 1
ATOM 708 C CA . GLN A 1 88 ? 12.570 7.619 -16.653 1.00 69.19 88 GLN A CA 1
ATOM 709 C C . GLN A 1 88 ? 13.031 7.212 -18.068 1.00 69.19 88 GLN A C 1
ATOM 711 O O . GLN A 1 88 ? 14.231 7.185 -18.357 1.00 69.19 88 GLN A O 1
ATOM 716 N N . ARG A 1 89 ? 12.091 6.908 -18.980 1.00 66.56 89 ARG A N 1
ATOM 717 C CA . ARG A 1 89 ? 12.404 6.602 -20.388 1.00 66.56 89 ARG A CA 1
ATOM 718 C C . ARG A 1 89 ? 12.841 7.843 -21.156 1.00 66.56 89 ARG A C 1
ATOM 720 O O . ARG A 1 89 ? 13.846 7.768 -21.860 1.00 66.56 89 ARG A O 1
ATOM 727 N N . PHE A 1 90 ? 12.138 8.966 -21.015 1.00 70.94 90 PHE A N 1
ATOM 728 C CA . PHE A 1 90 ? 12.531 10.220 -21.665 1.00 70.94 90 PHE A CA 1
ATOM 729 C C . PHE A 1 90 ? 13.889 10.709 -21.170 1.00 70.94 90 PHE A C 1
ATOM 731 O O . PHE A 1 90 ? 14.718 11.116 -21.981 1.00 70.94 90 PHE A O 1
ATOM 738 N N . GLU A 1 91 ? 14.159 10.612 -19.871 1.00 73.38 91 GLU A N 1
ATOM 739 C CA . GLU A 1 91 ? 15.437 11.017 -19.299 1.00 73.38 91 GLU A CA 1
ATOM 740 C C . GLU A 1 91 ? 16.588 10.134 -19.806 1.00 73.38 91 GLU A C 1
ATOM 742 O O . GLU A 1 91 ? 17.622 10.650 -20.235 1.00 73.38 91 GLU A O 1
ATOM 747 N N . ARG A 1 92 ? 16.393 8.807 -19.853 1.00 71.62 92 ARG A N 1
ATOM 748 C CA . ARG A 1 92 ? 17.379 7.864 -20.406 1.00 71.62 92 ARG A CA 1
ATOM 749 C C . ARG A 1 92 ? 17.632 8.109 -21.894 1.00 71.62 92 ARG A C 1
ATOM 751 O O . ARG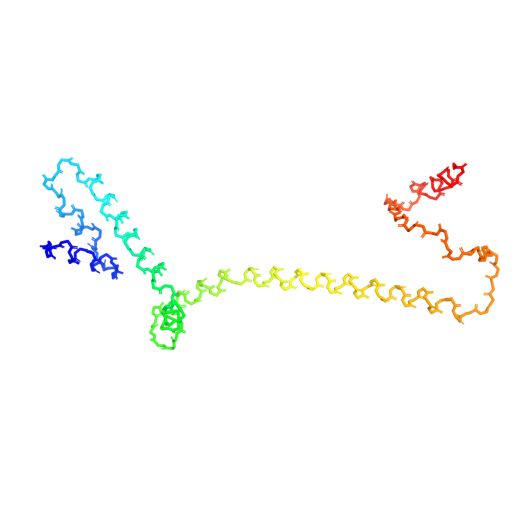 A 1 92 ? 18.784 8.181 -22.309 1.00 71.62 92 ARG A O 1
ATOM 758 N N . VAL A 1 93 ? 16.574 8.254 -22.693 1.00 68.44 93 VAL A N 1
ATOM 759 C CA . VAL A 1 93 ? 16.684 8.513 -24.139 1.00 68.44 93 VAL A CA 1
ATOM 760 C C . VAL A 1 93 ? 17.370 9.855 -24.393 1.00 68.44 93 VAL A C 1
ATOM 762 O O . VAL A 1 93 ? 18.257 9.933 -25.236 1.00 68.44 93 VAL A O 1
ATOM 765 N N . THR A 1 94 ? 17.049 10.886 -23.610 1.00 68.56 94 THR A N 1
ATOM 766 C CA . THR A 1 94 ? 17.685 12.208 -23.704 1.00 68.56 94 THR A CA 1
ATOM 767 C C . THR A 1 94 ? 19.158 12.160 -23.302 1.00 68.56 94 THR A C 1
ATOM 769 O O . THR A 1 94 ? 19.990 12.755 -23.983 1.00 68.56 94 THR A O 1
ATOM 772 N N . LYS A 1 95 ? 19.513 11.439 -22.230 1.00 72.69 95 LYS A N 1
ATOM 773 C CA . LYS A 1 95 ? 20.913 11.219 -21.828 1.00 72.69 95 LYS A CA 1
ATOM 774 C C . LYS A 1 95 ? 21.693 10.498 -22.930 1.00 72.69 95 LYS A C 1
ATOM 776 O O . LYS A 1 95 ? 22.746 10.984 -23.334 1.00 72.69 95 LYS A O 1
ATOM 781 N N . ASN A 1 96 ? 21.142 9.419 -23.484 1.00 72.62 96 ASN A N 1
ATOM 782 C CA . ASN A 1 96 ? 21.780 8.663 -24.564 1.00 72.62 96 ASN A CA 1
ATOM 783 C C . ASN A 1 96 ? 21.945 9.500 -25.842 1.00 72.62 96 ASN A C 1
ATOM 785 O O . ASN A 1 96 ? 23.015 9.486 -26.443 1.00 72.62 96 ASN A O 1
ATOM 789 N N . LEU A 1 97 ? 20.929 10.280 -26.227 1.00 67.75 97 LEU A N 1
ATOM 790 C CA . LEU A 1 97 ? 21.001 11.186 -27.379 1.00 67.75 97 LEU A CA 1
ATOM 791 C C . LEU A 1 97 ? 22.018 12.315 -27.177 1.00 67.75 97 LEU A C 1
ATOM 793 O O . LEU A 1 97 ? 22.724 12.663 -28.119 1.00 67.75 97 LEU A O 1
ATOM 797 N N . LYS A 1 98 ? 22.135 12.876 -25.965 1.00 71.56 98 LYS A N 1
ATOM 798 C CA . LYS A 1 98 ? 23.152 13.893 -25.647 1.00 71.56 98 LYS A CA 1
ATOM 799 C C . LYS A 1 98 ? 24.564 13.332 -25.784 1.00 71.56 98 LYS A C 1
ATOM 801 O O . LYS A 1 98 ? 25.399 13.965 -26.422 1.00 71.56 98 LYS A O 1
ATOM 806 N N . VAL A 1 99 ? 24.813 12.142 -25.237 1.00 73.31 99 VAL A N 1
ATOM 807 C CA . VAL A 1 99 ? 26.114 11.466 -25.351 1.00 73.31 99 VAL A CA 1
ATOM 808 C C . VAL A 1 99 ? 26.426 11.159 -26.816 1.00 73.31 99 VAL A C 1
ATOM 810 O O . VAL A 1 99 ? 27.489 11.539 -27.299 1.00 73.31 99 VAL A O 1
ATOM 813 N N . ALA A 1 100 ? 25.478 10.573 -27.554 1.00 73.94 100 ALA A N 1
ATOM 814 C CA . ALA A 1 100 ? 25.644 10.295 -28.979 1.00 73.94 100 ALA A CA 1
ATOM 815 C C . ALA A 1 100 ? 25.942 11.569 -29.785 1.00 73.94 100 ALA A C 1
ATOM 817 O O . ALA A 1 100 ? 26.834 11.560 -30.630 1.00 73.94 100 ALA A O 1
ATOM 818 N N . ARG A 1 101 ? 25.258 12.684 -29.492 1.00 71.50 101 ARG A N 1
ATOM 819 C CA . ARG A 1 101 ? 25.499 13.974 -30.150 1.00 71.50 101 ARG A CA 1
ATOM 820 C C . ARG A 1 101 ? 26.903 14.504 -29.872 1.00 71.50 101 ARG A C 1
ATOM 822 O O . ARG A 1 101 ? 27.568 14.898 -30.818 1.00 71.50 101 ARG A O 1
ATOM 829 N N . VAL A 1 102 ? 27.371 14.475 -28.622 1.00 73.81 102 VAL A N 1
ATOM 830 C CA . VAL A 1 102 ? 28.729 14.932 -28.267 1.00 73.81 102 VAL A CA 1
ATOM 831 C C . VAL A 1 102 ? 29.792 14.102 -28.984 1.00 73.81 102 VAL A C 1
ATOM 833 O O . VAL A 1 102 ? 30.681 14.674 -29.608 1.00 73.81 102 VAL A O 1
ATOM 836 N N . PHE A 1 103 ? 29.676 12.771 -28.960 1.00 73.44 103 PHE A N 1
ATOM 837 C CA . PHE A 1 103 ? 30.613 11.899 -29.670 1.00 73.44 103 PHE A CA 1
ATOM 838 C C . PHE A 1 103 ? 30.581 12.129 -31.182 1.00 73.44 103 PHE A C 1
ATOM 840 O O . PHE A 1 103 ? 31.636 12.238 -31.797 1.00 73.44 103 PHE A O 1
ATOM 847 N N . THR A 1 104 ? 29.391 12.251 -31.775 1.00 69.12 104 THR A N 1
ATOM 848 C CA . THR A 1 104 ? 29.255 12.481 -33.221 1.00 69.12 104 THR A CA 1
ATOM 849 C C . THR A 1 104 ? 29.852 13.829 -33.613 1.00 69.12 104 THR A C 1
ATOM 851 O O . THR A 1 104 ? 30.616 13.895 -34.566 1.00 69.12 104 THR A O 1
ATOM 854 N N . THR A 1 105 ? 29.579 14.891 -32.850 1.00 73.81 105 THR A N 1
ATOM 855 C CA . THR A 1 105 ? 30.164 16.213 -33.101 1.00 73.81 105 THR A CA 1
ATOM 856 C C . THR A 1 105 ? 31.684 16.176 -32.973 1.00 73.81 105 THR A C 1
ATOM 858 O O . THR A 1 105 ? 32.358 16.620 -33.888 1.00 73.81 105 THR A O 1
ATOM 861 N N . LEU A 1 106 ? 32.245 15.579 -31.919 1.00 69.12 106 LEU A N 1
ATOM 862 C CA . LEU A 1 106 ? 33.702 15.450 -31.787 1.00 69.12 106 LEU A CA 1
ATOM 863 C C . LEU A 1 106 ? 34.329 14.677 -32.955 1.00 69.12 106 LEU A C 1
ATOM 865 O O . LEU A 1 106 ? 35.369 15.080 -33.466 1.00 69.12 106 LEU A O 1
ATOM 869 N N . VAL A 1 107 ? 33.694 13.591 -33.401 1.00 76.56 107 VAL A N 1
ATOM 870 C CA . VAL A 1 107 ? 34.170 12.798 -34.543 1.00 76.56 107 VAL A CA 1
ATOM 871 C C . VAL A 1 107 ? 34.135 13.608 -35.839 1.00 76.56 107 VAL A C 1
ATOM 873 O O . VAL A 1 107 ? 35.090 13.540 -36.610 1.00 76.56 107 VAL A O 1
ATOM 876 N N . GLU A 1 108 ? 33.074 14.376 -36.084 1.00 74.06 108 GLU A N 1
ATOM 877 C CA . GLU A 1 108 ? 32.979 15.229 -37.273 1.00 74.06 108 GLU A CA 1
ATOM 878 C C . GLU A 1 108 ? 33.978 16.396 -37.232 1.00 74.06 108 GLU A C 1
ATOM 880 O O . GLU A 1 108 ? 34.643 16.648 -38.233 1.00 74.06 108 GLU A O 1
ATOM 885 N N . GLU A 1 109 ? 34.204 17.023 -36.073 1.00 68.88 109 GLU A N 1
ATOM 886 C CA . GLU A 1 109 ? 35.247 18.050 -35.907 1.00 68.88 109 GLU A CA 1
ATOM 887 C C . GLU A 1 109 ? 36.657 17.468 -36.130 1.00 68.88 109 GLU A C 1
ATOM 889 O O . GLU A 1 109 ? 37.478 18.050 -36.837 1.00 68.88 109 GLU A O 1
ATOM 894 N N . MET A 1 110 ? 36.949 16.270 -35.607 1.00 70.88 110 MET A N 1
ATOM 895 C CA . MET A 1 110 ? 38.231 15.589 -35.848 1.00 70.88 110 MET A CA 1
ATOM 896 C C . MET A 1 110 ? 38.430 15.215 -37.323 1.00 70.88 110 MET A C 1
ATOM 898 O O . MET A 1 110 ? 39.551 15.293 -37.832 1.00 70.88 110 MET A O 1
ATOM 902 N N . LYS A 1 111 ? 37.361 14.813 -38.025 1.00 71.25 111 LYS A N 1
ATOM 903 C CA . LYS A 1 111 ? 37.406 14.576 -39.475 1.00 71.25 111 LYS A CA 1
ATOM 904 C C . LYS A 1 111 ? 37.642 15.876 -40.237 1.00 71.25 111 LYS A C 1
ATOM 906 O O . LYS A 1 111 ? 38.478 15.870 -41.133 1.00 71.25 111 LYS A O 1
ATOM 911 N N . ALA A 1 112 ? 36.973 16.969 -39.871 1.00 64.31 112 ALA A N 1
ATOM 912 C CA . ALA A 1 112 ? 37.151 18.279 -40.494 1.00 64.31 112 ALA A CA 1
ATOM 913 C C . ALA A 1 112 ? 38.584 18.810 -40.320 1.00 64.31 112 ALA A C 1
ATOM 915 O O . ALA A 1 112 ? 39.180 19.263 -41.291 1.00 64.31 112 ALA A O 1
ATOM 916 N N . ILE A 1 113 ? 39.186 18.657 -39.134 1.00 65.62 113 ILE A N 1
ATOM 917 C CA . ILE A 1 113 ? 40.597 19.009 -38.884 1.00 65.62 113 ILE A CA 1
ATOM 918 C C . ILE A 1 113 ? 41.542 18.151 -39.740 1.00 65.62 113 ILE A C 1
ATOM 920 O O . ILE A 1 113 ? 42.533 18.649 -40.273 1.00 65.62 113 ILE A O 1
ATOM 924 N N . ARG A 1 114 ? 41.234 16.857 -39.907 1.00 52.81 114 ARG A N 1
ATOM 925 C CA . ARG A 1 114 ? 42.024 15.947 -40.749 1.00 52.81 114 ARG A CA 1
ATOM 926 C C . ARG A 1 114 ? 41.872 16.251 -42.242 1.00 52.81 114 ARG A C 1
ATOM 928 O O . ARG A 1 114 ? 42.853 16.144 -42.966 1.00 52.81 114 ARG A O 1
ATOM 935 N N . LEU A 1 115 ? 40.691 16.653 -42.701 1.00 46.75 115 LEU A N 1
ATOM 936 C CA . LEU A 1 115 ? 40.434 17.037 -44.094 1.00 46.75 115 LEU A CA 1
ATOM 937 C C . LEU A 1 115 ? 41.035 18.406 -44.439 1.00 46.75 115 LEU A C 1
ATOM 939 O O . LEU A 1 115 ? 41.656 18.531 -45.488 1.00 46.75 115 LEU A O 1
ATOM 943 N N . ALA A 1 116 ? 40.977 19.376 -43.522 1.00 50.38 116 ALA A N 1
ATOM 944 C CA . ALA A 1 116 ? 41.625 20.682 -43.679 1.00 50.38 116 ALA A CA 1
ATOM 945 C C . ALA A 1 116 ? 43.163 20.596 -43.779 1.00 50.38 116 ALA A C 1
ATOM 947 O O . ALA A 1 116 ? 43.805 21.540 -44.221 1.00 50.38 116 ALA A O 1
ATOM 948 N N . SER A 1 117 ? 43.767 19.470 -43.377 1.00 47.31 117 SER A N 1
ATOM 949 C CA . SER A 1 117 ? 45.208 19.228 -43.539 1.00 47.31 117 SER A CA 1
ATOM 950 C C . SER A 1 117 ? 45.620 18.625 -44.889 1.00 47.31 117 SER A C 1
ATOM 952 O O . SER A 1 117 ? 46.817 18.537 -45.152 1.00 47.31 117 SER A O 1
ATOM 954 N N . VAL A 1 118 ? 44.671 18.184 -45.728 1.00 49.97 118 VAL A N 1
ATOM 955 C CA . VAL A 1 118 ? 44.980 17.424 -46.957 1.00 49.97 118 VAL A CA 1
ATOM 956 C C . VAL A 1 118 ? 44.700 18.209 -48.240 1.00 49.97 118 VAL A C 1
ATOM 958 O O . VAL A 1 118 ? 45.344 17.923 -49.245 1.00 49.97 118 VAL A O 1
ATOM 961 N N . ASP A 1 119 ? 43.820 19.210 -48.223 1.00 46.84 119 ASP A N 1
ATOM 962 C CA . ASP A 1 119 ? 43.421 19.921 -49.442 1.00 46.84 119 ASP A CA 1
ATOM 963 C C . ASP A 1 119 ? 43.165 21.406 -49.151 1.00 46.84 119 ASP A C 1
ATOM 965 O O . ASP A 1 119 ? 42.075 21.787 -48.745 1.00 46.84 119 ASP A O 1
ATOM 969 N N . ASP A 1 120 ? 44.215 22.224 -49.232 1.00 37.09 120 ASP A N 1
ATOM 970 C CA . ASP A 1 120 ? 44.155 23.491 -49.966 1.00 37.09 120 ASP A CA 1
ATOM 971 C C . ASP A 1 120 ? 45.537 24.148 -50.011 1.00 37.09 120 ASP A C 1
ATOM 973 O O . ASP A 1 120 ? 46.105 24.655 -49.039 1.00 37.09 120 ASP A O 1
ATOM 977 N N . SER A 1 121 ? 46.092 24.112 -51.216 1.00 48.44 121 SER A N 1
ATOM 978 C CA . SER A 1 121 ? 47.185 24.961 -51.637 1.00 48.44 121 SER A CA 1
ATOM 979 C C . SER A 1 121 ? 46.737 26.429 -51.652 1.00 48.44 121 SER A C 1
ATOM 981 O O . SER A 1 121 ? 45.703 26.742 -52.233 1.00 48.44 121 SER A O 1
ATOM 983 N N . GLN A 1 122 ? 47.617 27.305 -51.161 1.00 44.38 122 GLN A N 1
ATOM 984 C CA . GLN A 1 122 ? 47.624 28.778 -51.223 1.00 44.38 122 GLN A CA 1
ATOM 985 C C . GLN A 1 122 ? 47.137 29.535 -49.973 1.00 44.38 122 GLN A C 1
ATOM 987 O O . GLN A 1 122 ? 46.072 29.291 -49.425 1.00 44.38 122 GLN A O 1
ATOM 992 N N . CYS A 1 123 ? 47.935 30.558 -49.636 1.00 34.47 123 CYS A N 1
ATOM 993 C CA . CYS A 1 123 ? 47.734 31.627 -48.647 1.00 34.47 123 CYS A CA 1
ATOM 994 C C . CYS A 1 123 ? 48.373 31.450 -47.246 1.00 34.47 123 CYS A C 1
ATOM 996 O O . CYS A 1 123 ? 47.725 31.156 -46.250 1.00 34.47 123 CYS A O 1
ATOM 998 N N . THR A 1 124 ? 49.689 31.705 -47.232 1.00 36.28 124 THR A N 1
ATOM 999 C CA . THR A 1 124 ? 50.481 32.515 -46.276 1.00 36.28 124 THR A CA 1
ATOM 1000 C C . THR A 1 124 ? 50.341 32.348 -44.758 1.00 36.28 124 THR A C 1
ATOM 1002 O O . THR A 1 124 ? 49.392 32.814 -44.140 1.00 36.28 124 THR A O 1
ATOM 1005 N N . ASP A 1 125 ? 51.469 31.886 -44.210 1.00 41.28 125 ASP A N 1
ATOM 1006 C CA . ASP A 1 125 ? 52.159 32.377 -43.012 1.00 41.28 125 ASP A CA 1
ATOM 1007 C C . ASP A 1 125 ? 51.407 32.254 -41.683 1.00 41.28 125 ASP A C 1
ATOM 1009 O O . ASP A 1 125 ? 50.683 33.150 -41.263 1.00 41.28 125 ASP A O 1
ATOM 1013 N N . VAL A 1 126 ? 51.617 31.117 -41.012 1.00 41.25 126 VAL A N 1
ATOM 1014 C CA . VAL A 1 126 ? 52.028 31.012 -39.600 1.00 41.25 126 VAL A CA 1
ATOM 1015 C C . VAL A 1 126 ? 51.937 29.532 -39.192 1.00 41.25 126 VAL A C 1
ATOM 1017 O O . VAL A 1 126 ? 50.897 28.896 -39.324 1.00 41.25 126 VAL A O 1
ATOM 1020 N N . MET A 1 127 ? 53.044 29.018 -38.648 1.00 41.38 127 MET A N 1
ATOM 1021 C CA . MET A 1 127 ? 53.268 27.683 -38.057 1.00 41.38 127 MET A CA 1
ATOM 1022 C C . MET A 1 127 ? 53.828 26.593 -38.982 1.00 41.38 127 MET A C 1
ATOM 1024 O O . MET A 1 127 ? 53.115 25.792 -39.581 1.00 41.38 127 MET A O 1
ATOM 1028 N N . ALA A 1 128 ? 55.158 26.486 -38.972 1.00 40.28 128 ALA A N 1
ATOM 1029 C CA . ALA A 1 128 ? 55.867 25.250 -39.287 1.00 40.28 128 ALA A CA 1
ATOM 1030 C C . ALA A 1 128 ? 55.428 24.107 -38.337 1.00 40.28 128 ALA A C 1
ATOM 1032 O O . ALA A 1 128 ? 55.191 24.360 -37.150 1.00 40.28 128 ALA A O 1
ATOM 1033 N N . PRO A 1 129 ? 55.342 22.846 -38.800 1.00 41.25 129 PRO A N 1
ATOM 1034 C CA . PRO A 1 129 ? 54.944 21.736 -37.947 1.00 41.25 129 PRO A CA 1
ATOM 1035 C C . PRO A 1 129 ? 56.120 21.309 -37.058 1.00 41.25 129 PRO A C 1
ATOM 1037 O O . PRO A 1 129 ? 57.069 20.678 -37.518 1.00 41.25 129 PRO A O 1
ATOM 1040 N N . VAL A 1 130 ? 56.055 21.641 -35.767 1.00 45.59 130 VAL A N 1
ATOM 1041 C CA . VAL A 1 130 ? 56.908 21.023 -34.739 1.00 45.59 130 VAL A CA 1
ATOM 1042 C C . VAL A 1 130 ? 56.316 19.662 -34.346 1.00 45.59 130 VAL A C 1
ATOM 1044 O O . VAL A 1 130 ? 55.097 19.488 -34.301 1.00 45.59 130 VAL A O 1
ATOM 1047 N N . ALA A 1 131 ? 57.211 18.696 -34.131 1.00 43.62 131 ALA A N 1
ATOM 1048 C CA . ALA A 1 131 ? 56.967 17.262 -34.013 1.00 43.62 131 ALA A CA 1
ATOM 1049 C C . ALA A 1 131 ? 55.832 16.858 -33.049 1.00 43.62 131 ALA A C 1
ATOM 1051 O O . ALA A 1 131 ? 55.623 17.424 -31.980 1.00 43.62 131 ALA A O 1
ATOM 1052 N N . HIS A 1 132 ? 55.116 15.812 -33.460 1.00 46.59 132 HIS A N 1
ATOM 1053 C CA . HIS A 1 132 ? 53.840 15.331 -32.922 1.00 46.59 132 HIS A CA 1
ATOM 1054 C C . HIS A 1 132 ? 53.932 14.572 -31.577 1.00 46.59 132 HIS A C 1
ATOM 1056 O O . HIS A 1 132 ? 52.968 13.916 -31.191 1.00 46.59 132 HIS A O 1
ATOM 1062 N N . SER A 1 133 ? 55.072 14.616 -30.879 1.00 45.00 133 SER A N 1
ATOM 1063 C CA . SER A 1 133 ? 55.359 13.765 -29.711 1.00 45.00 133 SER A CA 1
ATOM 1064 C C . SER A 1 133 ? 55.233 14.450 -28.343 1.00 45.00 133 SER A C 1
ATOM 1066 O O . SER A 1 133 ? 55.133 13.736 -27.352 1.00 45.00 133 SER A O 1
ATOM 1068 N N . ASP A 1 134 ? 55.150 15.786 -28.272 1.00 41.69 134 ASP A N 1
ATOM 1069 C CA . ASP A 1 134 ? 55.208 16.525 -26.989 1.00 41.69 134 ASP A CA 1
ATOM 1070 C C . ASP A 1 134 ? 53.898 17.218 -26.567 1.00 41.69 134 ASP A C 1
ATOM 1072 O O . ASP A 1 134 ? 53.882 18.032 -25.642 1.00 41.69 134 ASP A O 1
ATOM 1076 N N . ARG A 1 135 ? 52.755 16.923 -27.201 1.00 44.28 135 ARG A N 1
ATOM 1077 C CA . ARG A 1 135 ? 51.477 17.536 -26.791 1.00 44.28 135 ARG A CA 1
ATOM 1078 C C . ARG A 1 135 ? 50.726 16.684 -25.773 1.00 44.28 135 ARG A C 1
ATOM 1080 O O . ARG A 1 135 ? 50.024 15.746 -26.137 1.00 44.28 135 ARG A O 1
ATOM 1087 N N . SER A 1 136 ? 50.774 17.103 -24.509 1.00 40.91 136 SER A N 1
ATOM 1088 C CA . SER A 1 136 ? 49.679 16.852 -23.566 1.00 40.91 136 SER A CA 1
ATOM 1089 C C . SER A 1 136 ? 48.517 17.796 -23.918 1.00 40.91 136 SER A C 1
ATOM 1091 O O . SER A 1 136 ? 48.722 19.014 -23.937 1.00 40.91 136 SER A O 1
ATOM 1093 N N . PRO A 1 137 ? 47.317 17.297 -24.268 1.00 43.59 137 PRO A N 1
ATOM 1094 C CA . PRO A 1 137 ? 46.223 18.149 -24.715 1.00 43.59 137 PRO A CA 1
ATOM 1095 C C . PRO A 1 137 ? 45.568 18.827 -23.507 1.00 43.59 137 PRO A C 1
ATOM 1097 O O . PRO A 1 137 ? 44.621 18.308 -22.918 1.00 43.59 137 PRO A O 1
ATOM 1100 N N . VAL A 1 138 ? 46.067 20.001 -23.125 1.00 49.16 138 VAL A N 1
ATOM 1101 C CA . VAL A 1 138 ? 45.401 20.847 -22.128 1.00 49.16 138 VAL A CA 1
ATOM 1102 C C . VAL A 1 138 ? 44.334 21.681 -22.834 1.00 49.16 138 VAL A C 1
ATOM 1104 O O . VAL A 1 138 ? 44.631 22.551 -23.651 1.00 49.16 138 VAL A O 1
ATOM 1107 N N . LEU A 1 139 ? 43.069 21.391 -22.529 1.00 51.12 139 LEU A N 1
ATOM 1108 C CA . LEU A 1 139 ? 41.914 22.107 -23.062 1.00 51.12 139 LEU A CA 1
ATOM 1109 C C . LEU A 1 139 ? 41.650 23.360 -22.206 1.00 51.12 139 LEU A C 1
ATOM 1111 O O . LEU A 1 139 ? 41.056 23.264 -21.134 1.00 51.12 139 LEU A O 1
ATOM 1115 N N . LEU A 1 140 ? 42.089 24.539 -22.660 1.00 54.62 140 LEU A N 1
ATOM 1116 C CA . LEU A 1 140 ? 41.847 25.805 -21.956 1.00 54.62 140 LEU A CA 1
ATOM 1117 C C . LEU A 1 140 ? 40.589 26.497 -22.509 1.00 54.62 140 LEU A C 1
ATOM 1119 O O . LEU A 1 140 ? 40.627 27.146 -23.555 1.00 54.62 140 LEU A O 1
ATOM 1123 N N . LEU A 1 141 ? 39.457 26.368 -21.808 1.00 50.22 141 LEU A N 1
ATOM 1124 C CA . LEU A 1 141 ? 38.234 27.105 -22.146 1.00 50.22 141 LEU A CA 1
ATOM 1125 C C . LEU A 1 141 ? 38.291 28.535 -21.592 1.00 50.22 141 LEU A C 1
ATOM 1127 O O . LEU A 1 141 ? 38.068 28.757 -20.404 1.00 50.22 141 LEU A O 1
ATOM 1131 N N . MET A 1 142 ? 38.496 29.521 -22.469 1.00 61.03 142 MET A N 1
ATOM 1132 C CA . MET A 1 142 ? 38.237 30.931 -22.159 1.00 61.03 142 MET A CA 1
ATOM 1133 C C . MET A 1 142 ? 36.914 31.382 -22.784 1.00 61.03 142 MET A C 1
ATOM 1135 O O . MET A 1 142 ? 36.829 31.652 -23.982 1.00 61.03 142 MET A O 1
ATOM 1139 N N . GLY A 1 143 ? 35.867 31.458 -21.960 1.00 64.50 143 GLY A N 1
ATOM 1140 C CA . GLY A 1 143 ? 34.556 31.987 -22.339 1.00 64.50 143 GLY A CA 1
ATOM 1141 C C . GLY A 1 143 ? 34.463 33.503 -22.137 1.00 64.50 143 GLY A C 1
ATOM 1142 O O . GLY A 1 143 ? 34.925 34.029 -21.131 1.00 64.50 143 GLY A O 1
ATOM 1143 N N . GLY A 1 144 ? 33.859 34.217 -23.089 1.00 68.06 144 GLY A N 1
ATOM 1144 C CA . GLY A 1 144 ? 33.595 35.658 -22.988 1.00 68.06 144 GLY A CA 1
ATOM 1145 C C . GLY A 1 144 ? 33.173 36.267 -24.326 1.00 68.06 144 GLY A C 1
ATOM 1146 O O . GLY A 1 144 ? 33.513 35.729 -25.381 1.00 68.06 144 GLY A O 1
ATOM 1147 N N . GLY A 1 145 ? 32.456 37.392 -24.304 1.00 65.38 145 GLY A N 1
ATOM 1148 C CA . GLY A 1 145 ? 31.992 38.094 -25.510 1.00 65.38 145 GLY A CA 1
ATOM 1149 C C . GLY A 1 145 ? 33.122 38.588 -26.429 1.00 65.38 145 GLY A C 1
ATOM 1150 O O . GLY A 1 145 ? 34.305 38.593 -26.063 1.00 65.38 145 GLY A O 1
ATOM 1151 N N . MET A 1 146 ? 32.774 38.975 -27.659 1.00 70.31 146 MET A N 1
ATOM 1152 C CA . MET A 1 146 ? 33.711 39.575 -28.618 1.00 70.31 146 MET A CA 1
ATOM 1153 C C . MET A 1 146 ? 34.311 40.861 -28.018 1.00 70.31 146 MET A C 1
ATOM 1155 O O . MET A 1 146 ? 33.572 41.705 -27.528 1.00 70.31 146 MET A O 1
ATOM 1159 N N . GLY A 1 147 ? 35.644 40.982 -27.990 1.00 65.06 147 GLY A N 1
ATOM 1160 C CA . GLY A 1 147 ? 36.349 42.129 -27.390 1.00 65.06 147 GLY A CA 1
ATOM 1161 C C . GLY A 1 147 ? 36.777 41.975 -25.921 1.00 65.06 147 GLY A C 1
ATOM 1162 O O . GLY A 1 147 ? 37.502 42.823 -25.419 1.00 65.06 147 GLY A O 1
ATOM 1163 N N . ALA A 1 148 ? 36.433 40.873 -25.244 1.00 70.75 148 ALA A N 1
ATOM 1164 C CA . ALA A 1 148 ? 36.770 40.635 -23.829 1.00 70.75 148 ALA A CA 1
ATOM 1165 C C . ALA A 1 148 ? 38.268 40.357 -23.534 1.00 70.75 148 ALA A C 1
ATOM 1167 O O . ALA A 1 148 ? 38.597 39.774 -22.509 1.00 70.75 148 ALA A O 1
ATOM 1168 N N . GLY A 1 149 ? 39.185 40.684 -24.450 1.00 63.72 149 GLY A N 1
ATOM 1169 C CA . GLY A 1 149 ? 40.629 40.527 -24.230 1.00 63.72 149 GLY A CA 1
ATOM 1170 C C . GLY A 1 149 ? 41.168 39.089 -24.242 1.00 63.72 149 GLY A C 1
ATOM 1171 O O . GLY A 1 149 ? 42.354 38.901 -24.003 1.00 63.72 149 GLY A O 1
ATOM 1172 N N . LYS A 1 150 ? 40.354 38.073 -24.574 1.00 73.94 150 LYS A N 1
ATOM 1173 C CA . LYS A 1 150 ? 40.758 36.645 -24.597 1.00 73.94 150 LYS A CA 1
ATOM 1174 C C . LYS A 1 150 ? 42.059 36.389 -25.374 1.00 73.94 150 LYS A C 1
ATOM 1176 O O . LYS A 1 150 ? 42.927 35.660 -24.910 1.00 73.94 150 LYS A O 1
ATOM 1181 N N . SER A 1 151 ? 42.211 37.027 -26.536 1.00 65.12 151 SER A N 1
ATOM 1182 C CA . SER A 1 151 ? 43.404 36.906 -27.386 1.00 65.12 151 SER A CA 1
ATOM 1183 C C . SER A 1 151 ? 44.654 37.551 -26.775 1.00 65.12 151 SER A C 1
ATOM 1185 O O . SER A 1 151 ? 45.764 37.158 -27.118 1.00 65.12 151 SER A O 1
ATOM 1187 N N . THR A 1 152 ? 44.487 38.525 -25.877 1.00 70.12 152 THR A N 1
ATOM 1188 C CA . THR A 1 152 ? 45.582 39.155 -25.126 1.00 70.12 152 THR A CA 1
ATOM 1189 C C . THR A 1 152 ? 46.023 38.253 -23.978 1.00 70.12 152 THR A C 1
ATOM 1191 O O . THR A 1 152 ? 47.212 38.008 -23.825 1.00 70.12 152 THR A O 1
ATOM 1194 N N . VAL A 1 153 ? 45.071 37.665 -23.247 1.00 65.31 153 VAL A N 1
ATOM 1195 C CA . VAL A 1 153 ? 45.367 36.758 -22.125 1.00 65.31 153 VAL A CA 1
ATOM 1196 C C . VAL A 1 153 ? 46.094 35.495 -22.602 1.00 65.31 153 VAL A C 1
ATOM 1198 O O . VAL A 1 153 ? 47.067 35.073 -21.989 1.00 65.31 153 VAL A O 1
ATOM 1201 N N . LEU A 1 154 ? 45.697 34.934 -23.748 1.00 64.00 154 LEU A N 1
ATOM 1202 C CA . LEU A 1 154 ? 46.399 33.800 -24.365 1.00 64.00 154 LEU A CA 1
ATOM 1203 C C . LEU A 1 154 ? 47.860 34.121 -24.721 1.00 64.00 154 LEU A C 1
ATOM 1205 O O . LEU A 1 154 ? 48.724 33.261 -24.579 1.00 64.00 154 LEU A O 1
ATOM 1209 N N . LYS A 1 155 ? 48.144 35.355 -25.164 1.00 66.25 155 LYS A N 1
ATOM 1210 C CA . LYS A 1 155 ? 49.508 35.796 -25.495 1.00 66.25 155 LYS A CA 1
ATOM 1211 C C . LYS A 1 155 ? 50.398 35.965 -24.271 1.00 66.25 155 LYS A C 1
ATOM 1213 O O . LYS A 1 155 ? 51.608 35.852 -24.425 1.00 66.25 155 LYS A O 1
ATOM 1218 N N . ASP A 1 156 ? 49.832 36.256 -23.106 1.00 65.25 156 ASP A N 1
ATOM 1219 C CA . ASP A 1 156 ? 50.611 36.390 -21.875 1.00 65.25 156 ASP A CA 1
ATOM 1220 C C . ASP A 1 156 ? 50.823 35.039 -21.179 1.00 65.25 156 ASP A C 1
ATOM 1222 O O . ASP A 1 156 ? 51.902 34.820 -20.646 1.00 65.25 156 ASP A O 1
ATOM 1226 N N . ILE A 1 157 ? 49.881 34.092 -21.295 1.00 62.50 157 ILE A N 1
ATOM 1227 C CA . ILE A 1 157 ? 50.054 32.705 -20.810 1.00 62.50 157 ILE A CA 1
ATOM 1228 C C . ILE A 1 157 ? 51.143 31.955 -21.594 1.00 62.50 157 ILE A C 1
ATOM 1230 O O . ILE A 1 157 ? 51.859 31.144 -21.029 1.00 62.50 157 ILE A O 1
ATOM 1234 N N . LEU A 1 158 ? 51.281 32.215 -22.899 1.00 59.69 158 LEU A N 1
ATOM 1235 C CA . LEU A 1 158 ? 52.291 31.572 -23.756 1.00 59.69 158 LEU A CA 1
ATOM 1236 C C . LEU A 1 158 ? 53.714 32.144 -23.602 1.00 59.69 158 LEU A C 1
ATOM 1238 O O . LEU A 1 158 ? 54.626 31.661 -24.271 1.00 59.69 158 LEU A O 1
ATOM 1242 N N . LYS A 1 159 ? 53.904 33.204 -22.805 1.00 61.09 159 LYS A N 1
ATOM 1243 C CA . LYS A 1 159 ? 55.226 33.800 -22.531 1.00 61.09 159 LYS A CA 1
ATOM 1244 C C . LYS A 1 159 ? 55.891 33.246 -21.267 1.00 61.09 159 LYS A C 1
ATOM 1246 O O . LYS A 1 159 ? 57.034 33.618 -21.005 1.00 61.09 159 LYS A O 1
ATOM 1251 N N . GLU A 1 160 ? 55.179 32.428 -20.499 1.00 46.75 160 GLU A N 1
ATOM 1252 C CA . GLU A 1 160 ? 55.679 31.693 -19.332 1.00 46.75 160 GLU A CA 1
ATOM 1253 C C . GLU A 1 160 ? 56.072 30.267 -19.744 1.00 46.75 160 GLU A C 1
ATOM 1255 O O . GLU A 1 160 ? 57.138 29.803 -19.282 1.00 46.75 160 GLU A O 1
#

pLDDT: mean 71.82, std 17.27, range [34.47, 96.38]

Organism: Davidia involucrata (NCBI:txid16924)

Foldseek 3Di:
DDVLLVVLLVCVVVVPVCSLVSQLVVCPVPPPSVVSSVVSNVVSVVVVVVVCVVVVVCVVVVVCVLCPDDDVVSVVVVVVVCVVVVVVVVVVVVVVVVVVVVVVVVVVVVVVVVVVVPDDDDDDDDDDDDDPPPDPDDDDDDDDDDPPCPVVVVVVVVVD

Secondary structure (DSSP, 8-state):
--HHHHHHHHHHHTT-TTHHHHHHHHTTTSTTHHHHHHHHHHHHHHHHHHHHHHTGGGHHHHHHHHHSS--THHHHHHHHHHHHHHHHHHHHHHHHHHHHHHHHHHHHHHHHHHHHTTS------------TTS-----------TTSSHHHHHHHHTT-

InterPro domains:
  IPR027417 P-loop containing nucleoside triphosphate hydrolase [G3DSA:3.40.50.300] (116-160)
  IPR044802 Calmodulin calcium-dependent NAD kinase NADKc-like [PTHR31153] (1-160)

Radius of gyration: 34.33 Å; chains: 1; bounding box: 73×62×77 Å

Sequence (160 aa):
ECPQLCKLASDYIRKSEECEDNIYSFFANEPDADSLFIKIVEEFERCSLSYFAFHWSQAPNMISQVLGPDTEPKKKLKHIVMAATREQRFERVTKNLKVARVFTTLVEEMKAIRLASVDDSQCTDVMAPVAHSDRSPVLLLMGGGMGAGKSTVLKDILKE